Protein AF-A0A7U9SLA8-F1 (afdb_monomer)

Structure (mmCIF, N/CA/C/O backbone):
data_AF-A0A7U9SLA8-F1
#
_entry.id   AF-A0A7U9SLA8-F1
#
loop_
_atom_site.group_PDB
_atom_site.id
_atom_site.type_symbol
_atom_site.label_atom_id
_atom_site.label_alt_id
_atom_site.label_comp_id
_atom_site.label_asym_id
_atom_site.label_entity_id
_atom_site.label_seq_id
_atom_site.pdbx_PDB_ins_code
_atom_site.Cartn_x
_atom_site.Cartn_y
_atom_site.Cartn_z
_atom_site.occupancy
_atom_site.B_iso_or_equiv
_atom_site.auth_seq_id
_atom_site.auth_comp_id
_atom_site.auth_asym_id
_atom_site.auth_atom_id
_atom_site.pdbx_PDB_model_num
ATOM 1 N N . MET A 1 1 ? -19.476 -6.613 13.391 1.00 66.06 1 MET A N 1
ATOM 2 C CA . MET A 1 1 ? -19.028 -5.576 12.430 1.00 66.06 1 MET A CA 1
ATOM 3 C C . MET A 1 1 ? -17.971 -4.632 13.006 1.00 66.06 1 MET A C 1
ATOM 5 O O . MET A 1 1 ? -16.907 -4.527 12.417 1.00 66.06 1 MET A O 1
ATOM 9 N N . LYS A 1 2 ? -18.181 -4.016 14.181 1.00 80.38 2 LYS A N 1
ATOM 10 C CA . LYS A 1 2 ? -17.198 -3.097 14.802 1.00 80.38 2 LYS A CA 1
ATOM 11 C C . LYS A 1 2 ? -15.864 -3.757 15.190 1.00 80.38 2 LYS A C 1
ATOM 13 O O . LYS A 1 2 ? -14.818 -3.150 15.017 1.00 80.38 2 LYS A O 1
ATOM 18 N N . LEU A 1 3 ? -15.893 -5.005 15.672 1.00 84.44 3 LEU A N 1
ATOM 19 C CA . LEU A 1 3 ? -14.684 -5.731 16.092 1.00 84.44 3 LEU A CA 1
ATOM 20 C C . LEU A 1 3 ? -13.707 -5.961 14.925 1.00 84.44 3 LEU A C 1
ATOM 22 O O . LEU A 1 3 ? -12.516 -5.722 15.062 1.00 84.44 3 LEU A O 1
ATOM 26 N N . PHE A 1 4 ? -14.223 -6.351 13.757 1.00 84.50 4 PHE A N 1
ATOM 27 C CA . PHE A 1 4 ? -13.425 -6.553 12.544 1.00 84.50 4 PHE A CA 1
ATOM 28 C C . PHE A 1 4 ? -12.767 -5.251 12.065 1.00 84.50 4 PHE A C 1
ATOM 30 O O . PHE A 1 4 ? -11.571 -5.229 11.797 1.00 84.50 4 PHE A O 1
ATOM 37 N N . GLN A 1 5 ? -13.521 -4.146 12.049 1.00 83.75 5 GLN A N 1
ATOM 38 C CA . GLN A 1 5 ? -12.986 -2.816 11.728 1.00 83.75 5 GLN A CA 1
ATOM 39 C C . GLN A 1 5 ? -11.887 -2.387 12.716 1.00 83.75 5 GLN A C 1
ATOM 41 O O . GLN A 1 5 ? -10.873 -1.828 12.309 1.00 83.75 5 GLN A O 1
ATOM 46 N N . MET A 1 6 ? -12.061 -2.684 14.008 1.00 86.12 6 MET A N 1
ATOM 47 C CA . MET A 1 6 ? -11.081 -2.364 15.050 1.00 86.12 6 MET A CA 1
ATOM 48 C C . MET A 1 6 ? -9.786 -3.177 14.886 1.00 86.12 6 MET A C 1
ATOM 50 O O . MET A 1 6 ? -8.699 -2.617 14.991 1.00 86.12 6 MET A O 1
ATOM 54 N N . ILE A 1 7 ? -9.891 -4.468 14.551 1.00 88.81 7 ILE A N 1
ATOM 55 C CA . ILE A 1 7 ? -8.738 -5.334 14.250 1.00 88.81 7 ILE A CA 1
ATOM 56 C C . ILE A 1 7 ? -7.984 -4.829 13.014 1.00 88.81 7 ILE A C 1
ATOM 58 O O . ILE A 1 7 ? -6.760 -4.733 13.052 1.00 88.81 7 ILE A O 1
ATOM 62 N N . LEU A 1 8 ? -8.699 -4.457 11.944 1.00 84.25 8 LEU A N 1
ATOM 63 C CA . LEU A 1 8 ? -8.088 -3.900 10.733 1.00 84.25 8 LEU A CA 1
ATOM 64 C C . LEU A 1 8 ? -7.351 -2.582 11.005 1.00 84.25 8 LEU A C 1
ATOM 66 O O . LEU A 1 8 ? -6.250 -2.391 10.501 1.00 84.25 8 LEU A O 1
ATOM 70 N N . MET A 1 9 ? -7.915 -1.704 11.838 1.00 84.19 9 MET A N 1
ATOM 71 C CA . MET A 1 9 ? -7.263 -0.455 12.252 1.00 84.19 9 MET A CA 1
ATOM 72 C C . MET A 1 9 ? -5.972 -0.705 13.037 1.00 84.19 9 MET A C 1
ATOM 74 O O . MET A 1 9 ? -4.950 -0.084 12.753 1.00 84.19 9 MET A O 1
ATOM 78 N N . VAL A 1 10 ? -5.984 -1.643 13.988 1.00 89.69 10 VAL A N 1
ATOM 79 C CA . VAL A 1 10 ? -4.774 -2.009 14.744 1.00 89.69 10 VAL A CA 1
ATOM 80 C C . VAL A 1 10 ? -3.723 -2.630 13.821 1.00 89.69 10 VAL A C 1
ATOM 82 O O . VAL A 1 10 ? -2.554 -2.253 13.882 1.00 89.69 10 VAL A O 1
ATOM 85 N N . PHE A 1 11 ? -4.131 -3.533 12.928 1.00 85.81 11 PHE A N 1
ATOM 86 C CA . PHE A 1 11 ? -3.241 -4.142 11.939 1.00 85.81 11 PHE A CA 1
ATOM 87 C C . PHE A 1 11 ? -2.589 -3.090 11.031 1.00 85.81 1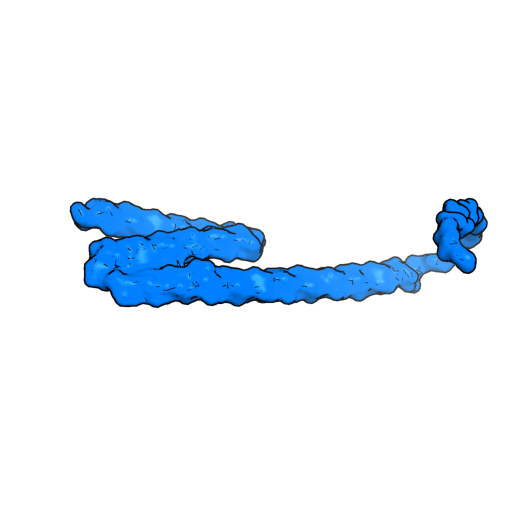1 PHE A C 1
ATOM 89 O O . PHE A 1 11 ? -1.388 -3.146 10.779 1.00 85.81 11 PHE A O 1
ATOM 96 N N . LEU A 1 12 ? -3.354 -2.083 10.606 1.00 86.00 12 LEU A N 1
ATOM 97 C CA . LEU A 1 12 ? -2.876 -0.987 9.768 1.00 86.00 12 LEU A CA 1
ATOM 98 C C . LEU A 1 12 ? -1.787 -0.157 10.467 1.00 86.00 12 LEU A C 1
ATOM 100 O O . LEU A 1 12 ? -0.765 0.156 9.853 1.00 86.00 12 LEU A O 1
ATOM 104 N N . VAL A 1 13 ? -1.953 0.130 11.762 1.00 89.25 13 VAL A N 1
ATOM 105 C CA . VAL A 1 13 ? -0.928 0.812 12.574 1.00 89.25 13 VAL A CA 1
ATOM 106 C C . VAL A 1 13 ? 0.344 -0.033 12.680 1.00 89.25 13 VAL A C 1
ATOM 108 O O . VAL A 1 13 ? 1.446 0.489 12.513 1.00 89.25 13 VAL A O 1
ATOM 111 N N . VAL A 1 14 ? 0.213 -1.344 12.899 1.00 88.62 14 VAL A N 1
ATOM 112 C CA . VAL A 1 14 ? 1.363 -2.262 12.953 1.00 88.62 14 VAL A CA 1
ATOM 113 C C . VAL A 1 14 ? 2.099 -2.303 11.610 1.00 88.62 14 VAL A C 1
ATOM 115 O O . VAL A 1 14 ? 3.325 -2.189 11.580 1.00 88.62 14 VAL A O 1
ATOM 118 N N . CYS A 1 15 ? 1.372 -2.392 10.492 1.00 82.38 15 CYS A N 1
ATOM 119 C CA . CYS A 1 15 ? 1.952 -2.331 9.151 1.00 82.38 15 CYS A CA 1
ATOM 120 C C . CYS A 1 15 ? 2.686 -1.011 8.893 1.00 82.38 15 CYS A C 1
ATOM 122 O O . CYS A 1 15 ? 3.783 -1.034 8.338 1.00 82.38 15 CYS A O 1
ATOM 124 N N . ALA A 1 16 ? 2.125 0.122 9.324 1.00 85.38 16 ALA A N 1
ATOM 125 C CA . ALA A 1 16 ? 2.762 1.428 9.176 1.00 85.38 16 ALA A CA 1
ATOM 126 C C . ALA A 1 16 ? 4.091 1.505 9.946 1.00 85.38 16 ALA A C 1
ATOM 128 O O . ALA A 1 16 ? 5.111 1.900 9.385 1.00 85.38 16 ALA A O 1
ATOM 129 N N . ILE A 1 17 ? 4.119 1.041 11.199 1.00 88.62 17 ILE A N 1
ATOM 130 C CA . ILE A 1 17 ? 5.358 0.978 11.991 1.00 88.62 17 ILE A CA 1
ATOM 131 C C . ILE A 1 17 ? 6.380 0.051 11.315 1.00 88.62 17 ILE A C 1
ATOM 133 O O . ILE A 1 17 ? 7.563 0.385 11.216 1.00 88.62 17 ILE A O 1
ATOM 137 N N . SER A 1 18 ? 5.921 -1.090 10.795 1.00 83.69 18 SER A N 1
ATOM 138 C CA . SER A 1 18 ? 6.778 -2.045 10.091 1.00 83.69 18 SER A CA 1
ATOM 139 C C . SER A 1 18 ? 7.360 -1.472 8.794 1.00 83.69 18 SER A C 1
ATOM 141 O O . SER A 1 18 ? 8.500 -1.790 8.451 1.00 83.69 18 SER A O 1
ATOM 143 N N . VAL A 1 19 ? 6.618 -0.610 8.088 1.00 82.75 19 VAL A N 1
ATOM 144 C CA . VAL A 1 19 ? 7.112 0.104 6.899 1.00 82.75 19 VAL A CA 1
ATOM 145 C C . VAL A 1 19 ? 8.227 1.077 7.279 1.00 82.75 19 VAL A C 1
ATOM 147 O O . VAL A 1 19 ? 9.253 1.123 6.600 1.00 82.75 19 VAL A O 1
A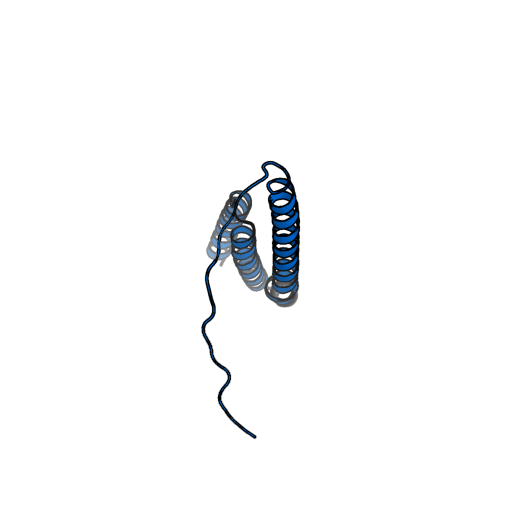TOM 150 N N . SER A 1 20 ? 8.065 1.808 8.388 1.00 82.50 20 SER A N 1
ATOM 151 C CA . SER A 1 20 ? 9.043 2.796 8.858 1.00 82.50 20 SER A CA 1
ATOM 152 C C . SER A 1 20 ? 10.355 2.167 9.327 1.00 82.50 20 SER A C 1
ATOM 154 O O . SER A 1 20 ? 11.400 2.801 9.223 1.00 82.50 20 SER A O 1
ATOM 156 N N . PHE A 1 21 ? 10.326 0.922 9.807 1.00 82.44 21 PHE A N 1
ATOM 157 C CA . PHE A 1 21 ? 11.525 0.204 10.254 1.00 82.44 21 PHE A CA 1
ATOM 158 C C . PHE A 1 21 ? 12.274 -0.541 9.140 1.00 82.44 21 PHE A C 1
ATOM 160 O O . PHE A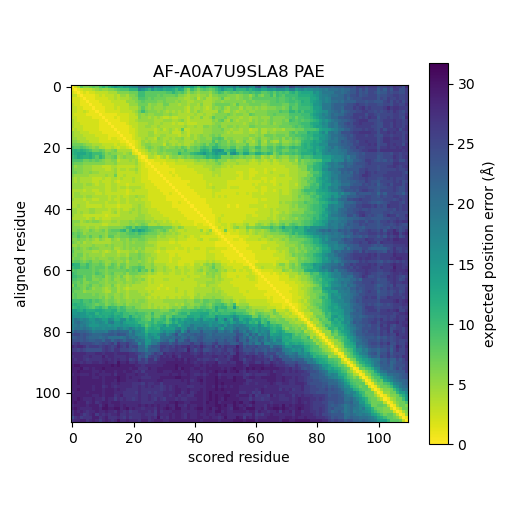 1 21 ? 13.351 -1.097 9.379 1.00 82.44 21 PHE A O 1
ATOM 167 N N . SER A 1 22 ? 11.739 -0.577 7.918 1.00 78.75 22 SER A N 1
ATOM 168 C CA . SER A 1 22 ? 12.361 -1.331 6.833 1.00 78.75 22 SER A CA 1
ATOM 169 C C . SER A 1 22 ? 13.568 -0.587 6.238 1.00 78.75 22 SER A C 1
ATOM 171 O O . SER A 1 22 ? 13.448 0.496 5.668 1.00 78.75 22 SER A O 1
ATOM 173 N N . LYS A 1 23 ? 14.752 -1.209 6.346 1.00 73.81 23 LYS A N 1
ATOM 174 C CA . LYS A 1 23 ? 16.048 -0.685 5.858 1.00 73.81 23 LYS A CA 1
ATOM 175 C C . LYS A 1 23 ? 16.252 -0.849 4.345 1.00 73.81 23 LYS A C 1
ATOM 177 O O . LYS A 1 23 ? 17.121 -0.199 3.774 1.00 73.81 23 LYS A O 1
ATOM 182 N N . ASN A 1 24 ? 15.474 -1.721 3.701 1.00 81.12 24 ASN A N 1
ATOM 183 C CA . ASN A 1 24 ? 15.567 -2.006 2.269 1.00 81.12 24 ASN A CA 1
ATOM 184 C C . ASN A 1 24 ? 14.417 -1.322 1.528 1.00 81.12 24 ASN A C 1
ATOM 186 O O . ASN A 1 24 ? 13.256 -1.624 1.803 1.00 81.12 24 ASN A O 1
ATOM 190 N N . LEU A 1 25 ? 14.734 -0.473 0.543 1.00 83.12 25 LEU A N 1
ATOM 191 C CA . LEU A 1 25 ? 13.739 0.285 -0.232 1.00 83.12 25 LEU A CA 1
ATOM 192 C C . LEU A 1 25 ? 12.675 -0.629 -0.864 1.00 83.12 25 LEU A C 1
ATOM 194 O O . LEU A 1 25 ? 11.484 -0.355 -0.755 1.00 83.12 25 LEU A O 1
ATOM 198 N N . LEU A 1 26 ? 13.098 -1.754 -1.453 1.00 84.31 26 LEU A N 1
ATOM 199 C CA . LEU A 1 26 ? 12.204 -2.765 -2.033 1.00 84.31 26 LEU A CA 1
ATOM 200 C C . LEU A 1 26 ? 11.219 -3.342 -1.008 1.00 84.31 26 LEU A C 1
ATOM 202 O O . LEU A 1 26 ? 10.034 -3.484 -1.298 1.00 84.31 26 LEU A O 1
ATOM 206 N N . ASN A 1 27 ? 11.700 -3.653 0.196 1.00 84.62 27 ASN A N 1
ATOM 207 C CA . ASN A 1 27 ? 10.880 -4.243 1.249 1.00 84.62 27 ASN A CA 1
ATOM 208 C C . ASN A 1 27 ? 9.881 -3.225 1.821 1.00 84.62 27 ASN A C 1
ATOM 210 O O . ASN A 1 27 ? 8.720 -3.560 2.035 1.00 84.62 27 ASN A O 1
ATOM 214 N N . SER A 1 28 ? 10.295 -1.964 1.990 1.00 84.94 28 SER A N 1
ATOM 215 C CA . SER A 1 28 ? 9.400 -0.885 2.433 1.00 84.94 28 SER A CA 1
ATOM 216 C C . SER A 1 28 ? 8.272 -0.651 1.425 1.00 84.94 28 SER A C 1
ATOM 218 O O . SER A 1 28 ? 7.121 -0.484 1.815 1.00 84.94 28 SER A O 1
ATOM 220 N N . ILE A 1 29 ? 8.583 -0.708 0.127 1.00 87.56 29 ILE A N 1
ATOM 221 C CA . ILE A 1 29 ? 7.595 -0.575 -0.952 1.00 87.56 29 ILE A CA 1
ATOM 222 C C . ILE A 1 29 ? 6.609 -1.747 -0.944 1.00 87.56 29 ILE A C 1
ATOM 224 O O . ILE A 1 29 ? 5.406 -1.525 -1.044 1.00 87.56 29 ILE A O 1
ATOM 228 N N . LEU A 1 30 ? 7.085 -2.982 -0.776 1.00 86.88 30 LEU A N 1
ATOM 229 C CA . LEU A 1 30 ? 6.221 -4.165 -0.735 1.00 86.88 30 LEU A CA 1
ATOM 230 C C . LEU A 1 30 ? 5.255 -4.121 0.459 1.00 86.88 30 LEU A C 1
ATOM 232 O O . LEU A 1 30 ? 4.054 -4.347 0.301 1.00 86.88 30 LEU A O 1
ATOM 236 N N . ILE A 1 31 ? 5.755 -3.753 1.642 1.00 87.50 31 ILE A N 1
ATOM 237 C CA . ILE A 1 31 ? 4.924 -3.576 2.839 1.00 87.50 31 ILE A CA 1
ATOM 238 C C . ILE A 1 31 ? 3.910 -2.440 2.615 1.00 87.50 31 ILE A C 1
ATOM 240 O O . ILE A 1 31 ? 2.731 -2.606 2.933 1.00 87.50 31 ILE A O 1
ATOM 244 N N . TYR A 1 32 ? 4.316 -1.330 1.991 1.00 87.62 32 TYR A N 1
ATOM 245 C CA . TYR A 1 32 ? 3.409 -0.234 1.641 1.00 87.62 32 TYR A CA 1
ATOM 246 C C . TYR A 1 32 ? 2.287 -0.668 0.677 1.00 87.62 32 TYR A C 1
ATOM 248 O O . TYR A 1 32 ? 1.133 -0.281 0.868 1.00 87.62 32 TYR A O 1
ATOM 256 N N . MET A 1 33 ? 2.574 -1.524 -0.310 1.00 88.50 33 MET A N 1
ATOM 257 C CA . MET A 1 33 ? 1.533 -2.055 -1.204 1.00 88.50 33 MET A CA 1
ATOM 258 C C . MET A 1 33 ? 0.489 -2.877 -0.448 1.00 88.50 33 MET A C 1
ATOM 260 O O . MET A 1 33 ? -0.712 -2.707 -0.658 1.00 88.50 33 MET A O 1
ATOM 264 N N . SER A 1 34 ? 0.939 -3.742 0.466 1.00 88.69 34 SER A N 1
ATOM 265 C CA . SER A 1 34 ? 0.027 -4.531 1.301 1.00 88.69 34 SER A CA 1
ATOM 266 C C . SER A 1 34 ? -0.817 -3.648 2.230 1.00 88.69 34 SER A C 1
ATOM 268 O O . SER A 1 34 ? -2.017 -3.875 2.372 1.00 88.69 34 SER A O 1
ATOM 270 N N . TYR A 1 35 ? -0.228 -2.583 2.784 1.00 90.50 35 TYR A N 1
ATOM 271 C CA . TYR A 1 35 ? -0.924 -1.584 3.595 1.00 90.50 35 TYR A CA 1
ATOM 272 C C . TYR A 1 35 ? -2.040 -0.875 2.809 1.00 90.50 35 TYR A C 1
ATOM 274 O O . TYR A 1 35 ? -3.163 -0.758 3.300 1.00 90.50 35 TYR A O 1
ATOM 282 N N . SER A 1 36 ? -1.765 -0.450 1.573 1.00 88.81 36 SER A N 1
ATOM 283 C CA . SER A 1 36 ? -2.746 0.252 0.735 1.00 88.81 36 SER A CA 1
ATOM 284 C C . SER A 1 36 ? -3.921 -0.651 0.315 1.00 88.81 36 SER A C 1
ATOM 286 O O . SER A 1 36 ? -5.079 -0.224 0.321 1.00 88.81 36 SER A O 1
ATOM 288 N N . LEU A 1 37 ? -3.661 -1.941 0.068 1.00 88.50 37 LEU A N 1
ATOM 289 C CA . LEU A 1 37 ? -4.709 -2.949 -0.146 1.00 88.50 37 LEU A CA 1
ATOM 290 C C . LEU A 1 37 ? -5.616 -3.105 1.077 1.00 88.50 37 LEU A C 1
ATOM 292 O O . LEU A 1 37 ? -6.840 -3.113 0.949 1.00 88.50 37 LEU A O 1
ATOM 296 N N . VAL A 1 38 ? -5.034 -3.188 2.273 1.00 89.69 38 VAL A N 1
ATOM 297 C CA . VAL A 1 38 ? -5.806 -3.287 3.519 1.00 89.69 38 VAL A CA 1
ATOM 298 C C . VAL A 1 38 ? -6.642 -2.031 3.750 1.00 89.69 38 VAL A C 1
ATOM 300 O O . VAL A 1 38 ? -7.802 -2.139 4.153 1.00 89.69 38 VAL A O 1
ATOM 303 N N . MET A 1 39 ? -6.107 -0.854 3.418 1.00 87.62 39 MET A N 1
ATOM 304 C CA . MET A 1 39 ? -6.872 0.389 3.455 1.00 87.62 39 MET A CA 1
ATOM 305 C C . MET A 1 39 ? -8.073 0.357 2.495 1.00 87.62 39 MET A C 1
ATOM 307 O O . MET A 1 39 ? -9.176 0.730 2.891 1.00 87.62 39 MET A O 1
ATOM 311 N N . SER A 1 40 ? -7.919 -0.175 1.276 1.00 90.94 40 SER A N 1
ATOM 312 C CA . SER A 1 40 ? -9.053 -0.374 0.353 1.00 90.94 40 SER A CA 1
ATOM 313 C C . SER A 1 40 ? -10.138 -1.282 0.940 1.00 90.94 40 SER A C 1
ATOM 315 O O . SER A 1 40 ? -11.325 -0.975 0.840 1.00 90.94 40 SER A O 1
ATOM 317 N N . VAL A 1 41 ? -9.757 -2.369 1.620 1.00 88.88 41 VAL A N 1
ATOM 318 C CA . VAL A 1 41 ? -10.720 -3.258 2.299 1.00 88.88 41 VAL A CA 1
ATOM 319 C C . VAL A 1 41 ? -11.451 -2.530 3.434 1.00 88.88 41 VAL A C 1
ATOM 321 O O . VAL A 1 41 ? -12.652 -2.734 3.633 1.00 88.88 41 VAL A O 1
ATOM 324 N N . ILE A 1 42 ? -10.762 -1.643 4.156 1.00 89.75 42 ILE A N 1
ATOM 325 C CA . ILE A 1 42 ? -11.363 -0.809 5.204 1.00 89.75 42 ILE A CA 1
ATOM 326 C C . ILE A 1 42 ? -12.438 0.120 4.621 1.00 89.75 42 ILE A C 1
ATOM 328 O O . ILE A 1 42 ? -13.524 0.204 5.196 1.00 89.75 42 ILE A O 1
ATOM 332 N N . TRP A 1 43 ? -12.196 0.749 3.466 1.00 89.56 43 TRP A N 1
ATOM 333 C CA . TRP A 1 43 ? -13.187 1.597 2.785 1.00 89.56 43 TRP A CA 1
ATOM 334 C C . TRP A 1 43 ? -14.463 0.835 2.399 1.00 89.56 43 TRP A C 1
ATOM 336 O O . TRP A 1 43 ? -15.571 1.332 2.623 1.00 89.56 43 TRP A O 1
ATOM 346 N N . VAL A 1 44 ? -14.329 -0.410 1.927 1.00 89.19 44 VAL A N 1
ATOM 347 C CA . VAL A 1 44 ? -15.486 -1.293 1.677 1.00 89.19 44 VAL A CA 1
ATOM 348 C C . VAL A 1 44 ? -16.253 -1.560 2.977 1.00 89.19 44 VAL A C 1
ATOM 350 O O . VAL A 1 44 ? -17.481 -1.482 3.008 1.00 89.19 44 VAL A O 1
ATOM 353 N N . CYS A 1 45 ? -15.541 -1.810 4.079 1.00 87.31 45 CYS A N 1
ATOM 354 C CA . CYS A 1 45 ? -16.148 -2.047 5.392 1.00 87.31 45 CYS A CA 1
ATOM 355 C C . CYS A 1 45 ? -16.823 -0.806 5.995 1.00 87.31 45 CYS A C 1
ATOM 357 O O . CYS A 1 45 ? -17.695 -0.950 6.853 1.00 87.31 45 CYS A O 1
ATOM 359 N N . LEU A 1 46 ? -16.407 0.394 5.584 1.00 87.56 46 LEU A N 1
ATOM 360 C CA . LEU A 1 46 ? -17.005 1.685 5.940 1.00 87.56 46 LEU A CA 1
ATOM 361 C C . LEU A 1 46 ? -18.199 2.053 5.048 1.00 87.56 46 LEU A C 1
ATOM 363 O O . LEU A 1 46 ? -18.723 3.157 5.171 1.00 87.56 46 LEU A O 1
ATOM 367 N N . GLN A 1 47 ? -18.652 1.131 4.190 1.00 89.25 47 GLN A N 1
ATOM 368 C CA . GLN A 1 47 ? -19.784 1.333 3.285 1.00 89.25 47 GLN A CA 1
ATOM 369 C C . GLN A 1 47 ? -19.522 2.444 2.250 1.00 89.25 47 GLN A C 1
ATOM 371 O O . GLN A 1 47 ? -20.446 3.120 1.804 1.00 89.25 47 GLN A O 1
ATOM 376 N N . SER A 1 48 ? -18.255 2.619 1.853 1.00 91.81 48 SER A N 1
ATOM 377 C CA . SER A 1 48 ? -17.826 3.610 0.863 1.00 91.81 48 SER A CA 1
ATOM 378 C C . SER A 1 48 ? -17.087 2.933 -0.305 1.00 91.81 48 SER A C 1
ATOM 380 O O . SER A 1 48 ? -15.854 2.905 -0.344 1.00 91.81 48 SER A O 1
ATOM 382 N N . PRO A 1 49 ? -17.832 2.307 -1.238 1.00 88.94 49 PRO A N 1
ATOM 383 C CA . PRO A 1 49 ? -17.251 1.505 -2.314 1.00 88.94 49 PRO A CA 1
ATOM 384 C C . PRO A 1 49 ? -16.529 2.351 -3.371 1.00 88.94 49 PRO A C 1
ATOM 386 O O . PRO A 1 49 ? -15.537 1.893 -3.930 1.00 88.94 49 PRO A O 1
ATOM 389 N N . ASP A 1 50 ? -16.973 3.584 -3.615 1.00 91.75 50 ASP A N 1
ATOM 390 C CA . ASP A 1 50 ? -16.358 4.484 -4.598 1.00 91.75 50 ASP A CA 1
ATOM 391 C C . ASP A 1 50 ? -14.910 4.819 -4.216 1.00 91.75 50 ASP A C 1
ATOM 393 O O . ASP A 1 50 ? -13.988 4.653 -5.015 1.00 91.75 50 ASP A O 1
ATOM 397 N N . LEU A 1 51 ? -14.704 5.187 -2.947 1.00 90.75 51 LEU A N 1
ATOM 398 C CA . LEU A 1 51 ? -13.387 5.454 -2.367 1.00 90.75 51 LEU A CA 1
ATOM 399 C C . LEU A 1 51 ? -12.504 4.201 -2.353 1.00 90.75 51 LEU A C 1
ATOM 401 O O . LEU A 1 51 ? -11.312 4.286 -2.644 1.00 90.75 51 LEU A O 1
ATOM 405 N N . ALA A 1 52 ? -13.086 3.028 -2.082 1.00 93.31 52 ALA A N 1
ATOM 406 C CA . ALA A 1 52 ? -12.354 1.764 -2.099 1.00 93.31 52 ALA A CA 1
ATOM 407 C C . ALA A 1 52 ? -11.795 1.423 -3.489 1.00 93.31 52 ALA A C 1
ATOM 409 O O . ALA A 1 52 ? -10.656 0.976 -3.603 1.00 93.31 52 ALA A O 1
ATOM 410 N N . ILE A 1 53 ? -12.577 1.646 -4.551 1.00 91.88 53 ILE A N 1
ATOM 411 C CA . ILE A 1 53 ? -12.146 1.376 -5.930 1.00 91.88 53 ILE A CA 1
ATOM 412 C C . ILE A 1 53 ? -11.022 2.333 -6.332 1.00 91.88 53 ILE A C 1
ATOM 414 O O . ILE A 1 53 ? -10.019 1.898 -6.905 1.00 91.88 53 ILE A O 1
ATOM 418 N N . THR A 1 54 ? -11.157 3.623 -6.012 1.00 93.88 54 THR A N 1
ATOM 419 C CA . THR A 1 54 ? -10.114 4.608 -6.325 1.00 93.88 54 THR A CA 1
ATOM 420 C C . THR A 1 54 ? -8.826 4.339 -5.556 1.00 93.88 54 THR A C 1
ATOM 422 O O . THR A 1 54 ? -7.743 4.421 -6.134 1.00 93.88 54 THR A O 1
ATOM 425 N N . GLU A 1 55 ? -8.932 3.947 -4.286 1.00 91.88 55 GLU A N 1
ATOM 426 C CA . GLU A 1 55 ? -7.775 3.617 -3.456 1.00 91.88 55 GLU A CA 1
ATOM 427 C C . GLU A 1 55 ? -7.078 2.346 -3.954 1.00 91.88 55 GLU A C 1
ATOM 429 O O . GLU A 1 55 ? -5.854 2.305 -4.025 1.00 91.88 55 GLU A O 1
ATOM 434 N N . ALA A 1 56 ? -7.826 1.334 -4.402 1.00 92.25 56 ALA A N 1
ATOM 435 C CA . ALA A 1 56 ? -7.236 0.121 -4.963 1.00 92.25 56 ALA A CA 1
ATOM 436 C C . ALA A 1 56 ? -6.501 0.406 -6.285 1.00 92.25 56 ALA A C 1
ATOM 438 O O . ALA A 1 56 ? -5.394 -0.095 -6.506 1.00 92.25 56 ALA A O 1
ATOM 439 N N . ALA A 1 57 ? -7.086 1.242 -7.150 1.00 93.31 57 ALA A N 1
ATOM 440 C CA . ALA A 1 57 ? -6.493 1.618 -8.431 1.00 93.31 57 ALA A CA 1
ATOM 441 C C . ALA A 1 57 ? -5.218 2.463 -8.263 1.00 93.31 57 ALA A C 1
ATOM 443 O O . ALA A 1 57 ? -4.203 2.205 -8.918 1.00 93.31 57 ALA A O 1
ATOM 444 N N . VAL A 1 58 ? -5.239 3.460 -7.374 1.00 91.75 58 VAL A N 1
ATOM 445 C CA . VAL A 1 58 ? -4.077 4.328 -7.125 1.00 91.75 58 VAL A CA 1
ATOM 446 C C . VAL A 1 58 ? -3.025 3.605 -6.284 1.00 91.75 58 VAL A C 1
ATOM 448 O O . VAL A 1 58 ? -1.835 3.658 -6.603 1.00 91.75 58 VAL A O 1
ATOM 451 N N . GLY A 1 59 ? -3.456 2.893 -5.248 1.00 87.50 59 GLY A N 1
ATOM 452 C CA . GLY A 1 59 ? -2.616 2.198 -4.284 1.00 87.50 59 GLY A CA 1
ATOM 453 C C . GLY A 1 59 ? -1.847 1.019 -4.864 1.00 87.50 59 GLY A C 1
ATOM 454 O O . GLY A 1 59 ? -0.617 1.010 -4.845 1.00 87.50 59 GLY A O 1
ATOM 455 N N . ALA A 1 60 ? -2.556 0.036 -5.425 1.00 84.69 60 ALA A N 1
ATOM 456 C CA . ALA A 1 60 ? -1.933 -1.161 -5.992 1.00 84.69 60 ALA A CA 1
ATOM 457 C C . ALA A 1 60 ? -1.565 -1.009 -7.478 1.00 84.69 60 ALA A C 1
ATOM 459 O O . ALA A 1 60 ? -0.671 -1.708 -7.955 1.00 84.69 60 ALA A O 1
ATOM 460 N N . GLY A 1 61 ? -2.220 -0.107 -8.214 1.00 86.88 61 GLY A N 1
ATOM 461 C CA . GLY A 1 61 ? -1.940 0.125 -9.631 1.00 86.88 61 GLY A CA 1
ATOM 462 C C . GLY A 1 61 ? -0.833 1.155 -9.847 1.00 86.88 61 GLY A C 1
ATOM 463 O O . GLY A 1 61 ? 0.319 0.811 -10.119 1.00 86.88 61 GLY A O 1
ATOM 464 N N . VAL A 1 62 ? -1.187 2.436 -9.737 1.00 92.44 62 VAL A N 1
ATOM 465 C CA . VAL A 1 62 ? -0.310 3.554 -10.136 1.00 92.44 62 VAL A CA 1
ATOM 466 C C . VAL A 1 62 ? 0.936 3.646 -9.256 1.00 92.44 62 VAL A C 1
ATOM 468 O O . VAL A 1 62 ? 2.056 3.755 -9.765 1.00 92.44 62 VAL A O 1
ATOM 471 N N . THR A 1 63 ? 0.759 3.566 -7.938 1.00 89.56 63 THR A N 1
ATOM 472 C CA . THR A 1 63 ? 1.855 3.745 -6.976 1.00 89.56 63 THR A CA 1
ATOM 473 C C . THR A 1 63 ? 2.907 2.645 -7.108 1.00 89.56 63 THR A C 1
ATOM 475 O O . THR A 1 63 ? 4.105 2.916 -7.026 1.00 89.56 63 THR A O 1
ATOM 478 N N . SER A 1 64 ? 2.488 1.420 -7.425 1.00 87.38 64 SER A N 1
ATOM 479 C CA . SER A 1 64 ? 3.379 0.286 -7.676 1.00 87.38 64 SER A CA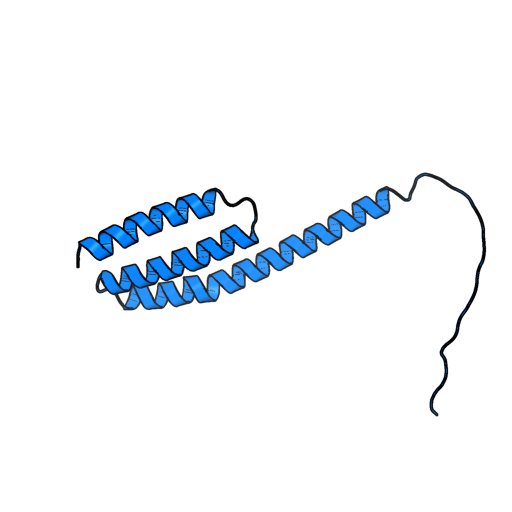 1
ATOM 480 C C . SER A 1 64 ? 4.300 0.504 -8.868 1.00 87.38 64 SER A C 1
ATOM 482 O O . SER A 1 64 ? 5.512 0.299 -8.775 1.00 87.38 64 SER A O 1
ATOM 484 N N . ILE A 1 65 ? 3.730 0.969 -9.982 1.00 91.06 65 ILE A N 1
ATOM 485 C CA . ILE A 1 65 ? 4.475 1.259 -11.210 1.00 91.06 65 ILE A CA 1
ATOM 486 C C . ILE A 1 65 ? 5.467 2.397 -10.955 1.00 91.06 65 ILE A C 1
ATOM 488 O O . ILE A 1 65 ? 6.636 2.301 -11.335 1.00 91.06 65 ILE A O 1
ATOM 492 N N . LEU A 1 66 ? 5.024 3.449 -10.262 1.00 89.88 66 LEU A N 1
ATOM 493 C CA . LEU A 1 66 ? 5.857 4.600 -9.928 1.00 89.88 66 LEU A CA 1
ATOM 494 C C . LEU A 1 66 ? 7.033 4.216 -9.019 1.00 89.88 66 LEU A C 1
ATOM 496 O O . LEU A 1 66 ? 8.174 4.618 -9.273 1.00 89.88 66 LEU A O 1
ATOM 500 N N . PHE A 1 67 ? 6.785 3.408 -7.987 1.00 87.19 67 PHE A N 1
ATOM 501 C CA . PHE A 1 67 ? 7.842 2.925 -7.104 1.00 87.19 67 PHE A CA 1
ATOM 502 C C . PHE A 1 67 ? 8.836 2.031 -7.834 1.00 87.19 67 PHE A C 1
ATOM 504 O O . PHE A 1 67 ? 10.042 2.190 -7.646 1.00 87.19 67 PHE A O 1
ATOM 511 N N . PHE A 1 68 ? 8.368 1.147 -8.713 1.00 86.31 68 PHE A N 1
ATOM 512 C CA . PHE A 1 68 ? 9.255 0.295 -9.496 1.00 86.31 68 PHE A CA 1
ATOM 513 C C . PHE A 1 68 ? 10.113 1.102 -10.481 1.00 86.31 68 PHE A C 1
ATOM 515 O O . PHE A 1 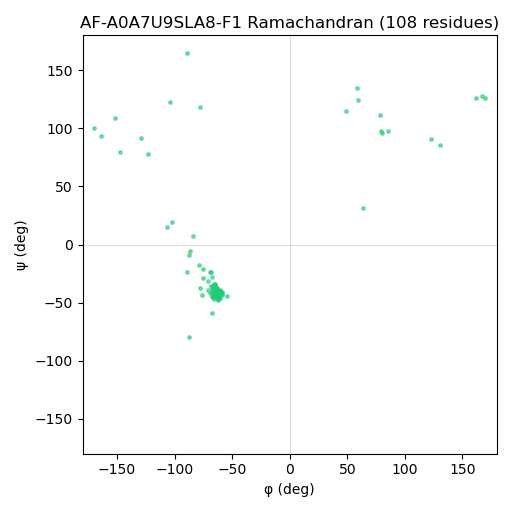68 ? 11.319 0.873 -10.588 1.00 86.31 68 PHE A O 1
ATOM 522 N N . ALA A 1 69 ? 9.532 2.104 -11.148 1.00 89.19 69 ALA A N 1
ATOM 523 C CA . ALA A 1 69 ? 10.269 3.022 -12.016 1.00 89.19 69 ALA A CA 1
ATOM 524 C C . ALA A 1 69 ? 11.338 3.811 -11.237 1.00 89.19 69 ALA A C 1
ATOM 526 O O . ALA A 1 69 ? 12.483 3.933 -11.684 1.00 89.19 69 ALA A O 1
ATOM 527 N N . THR A 1 70 ? 10.990 4.287 -10.040 1.00 88.94 70 THR A N 1
ATOM 528 C CA . THR A 1 70 ? 11.906 5.013 -9.149 1.00 88.94 70 THR A CA 1
ATOM 529 C C . THR A 1 70 ? 13.040 4.115 -8.658 1.00 88.94 70 THR A C 1
ATOM 531 O O . THR A 1 70 ? 14.204 4.512 -8.705 1.00 88.94 70 THR A O 1
ATOM 534 N N . LEU A 1 71 ? 12.729 2.880 -8.256 1.00 86.12 71 LEU A N 1
ATOM 535 C CA . LEU A 1 71 ? 13.718 1.879 -7.855 1.00 86.12 71 LEU A CA 1
ATOM 536 C C . LEU A 1 71 ? 14.661 1.498 -9.000 1.00 86.12 71 LEU A C 1
ATOM 538 O O . LEU A 1 71 ? 15.870 1.387 -8.812 1.00 86.12 71 LEU A O 1
ATOM 542 N N . LYS A 1 72 ? 14.136 1.336 -10.215 1.00 84.19 72 LYS A N 1
ATOM 543 C CA . LYS A 1 72 ? 14.968 1.065 -11.389 1.00 84.19 72 LYS A CA 1
ATOM 544 C C . LYS A 1 72 ? 15.935 2.223 -11.656 1.00 84.19 72 LYS A C 1
ATOM 546 O O . LYS A 1 72 ? 17.104 1.988 -11.952 1.00 84.19 72 LYS A O 1
ATOM 551 N N . LYS A 1 73 ? 15.475 3.468 -11.487 1.00 82.75 73 LYS A N 1
ATOM 552 C CA . LYS A 1 73 ? 16.310 4.668 -11.629 1.00 82.75 73 LYS A CA 1
ATOM 553 C C . LYS A 1 73 ? 17.350 4.799 -10.513 1.00 82.75 73 LYS A C 1
ATOM 555 O O . LYS A 1 73 ? 18.492 5.127 -10.816 1.00 82.75 73 LYS A O 1
ATOM 5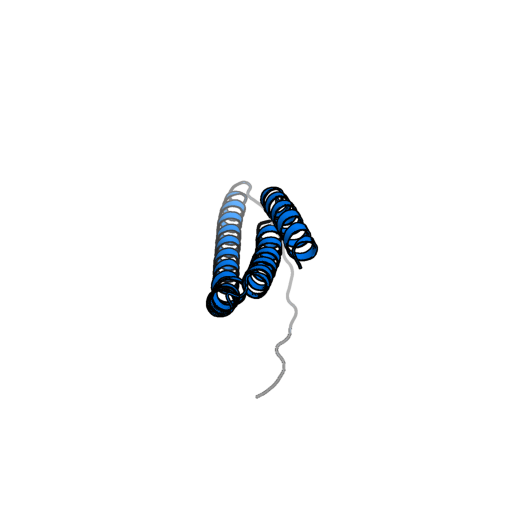60 N N . ILE A 1 74 ? 17.005 4.516 -9.251 1.00 84.44 74 ILE A N 1
ATOM 561 C CA . ILE A 1 74 ? 17.980 4.587 -8.148 1.00 84.44 74 ILE A CA 1
ATOM 562 C C . ILE A 1 74 ? 19.072 3.521 -8.299 1.00 84.44 74 ILE A C 1
ATOM 564 O O . ILE A 1 74 ? 20.243 3.833 -8.110 1.00 84.44 74 ILE A O 1
ATOM 568 N N . HIS A 1 75 ? 18.722 2.301 -8.724 1.00 76.50 75 HIS A N 1
ATOM 569 C CA . HIS A 1 75 ? 19.712 1.269 -9.040 1.00 76.50 75 HIS A CA 1
ATOM 570 C C . HIS A 1 75 ? 20.601 1.658 -10.225 1.00 76.50 75 HIS A C 1
ATOM 572 O O . HIS A 1 75 ? 21.811 1.472 -10.143 1.00 76.50 75 HIS A O 1
ATOM 578 N N . ALA A 1 76 ? 20.042 2.242 -11.290 1.00 73.50 76 ALA A N 1
ATOM 579 C CA . ALA A 1 76 ? 20.842 2.721 -12.419 1.00 73.50 76 ALA A CA 1
ATOM 580 C C . ALA A 1 76 ? 21.874 3.783 -11.987 1.00 73.50 76 ALA A C 1
ATOM 582 O O . ALA A 1 76 ? 23.034 3.705 -12.377 1.00 73.50 76 ALA A O 1
ATOM 583 N N . ILE A 1 77 ? 21.482 4.720 -11.114 1.00 71.81 77 ILE A N 1
ATOM 584 C CA . ILE A 1 77 ? 22.386 5.756 -10.582 1.00 71.81 77 ILE A CA 1
ATOM 585 C C . ILE A 1 77 ? 23.492 5.152 -9.698 1.00 71.81 77 ILE A C 1
ATOM 587 O O . ILE A 1 77 ? 24.630 5.617 -9.734 1.00 71.81 77 ILE A O 1
ATOM 591 N N . GLN A 1 78 ? 23.187 4.121 -8.903 1.00 71.06 78 GLN A N 1
ATOM 592 C CA . GLN A 1 78 ? 24.198 3.435 -8.086 1.00 71.06 78 GLN A CA 1
ATOM 593 C C . GLN A 1 78 ? 25.253 2.718 -8.945 1.00 71.06 78 GLN A C 1
ATOM 595 O O . GLN A 1 78 ? 26.431 2.727 -8.592 1.00 71.06 78 GLN A O 1
ATOM 600 N N . ILE A 1 79 ? 24.855 2.140 -10.084 1.00 64.31 79 ILE A N 1
ATOM 601 C CA . ILE A 1 79 ? 25.778 1.468 -11.014 1.00 64.31 79 ILE A CA 1
ATOM 602 C C . ILE A 1 79 ? 26.752 2.470 -11.651 1.00 64.31 79 ILE A C 1
ATOM 604 O O . ILE A 1 79 ? 27.940 2.173 -11.754 1.00 64.31 79 ILE A O 1
ATOM 608 N N . GLU A 1 80 ? 26.277 3.658 -12.036 1.00 63.84 80 GLU A N 1
ATOM 609 C CA . GLU A 1 80 ? 27.128 4.699 -12.632 1.00 63.84 80 GLU A CA 1
ATOM 610 C C . GLU A 1 80 ? 28.170 5.223 -11.627 1.00 63.84 80 GLU A C 1
ATOM 612 O O . GLU A 1 80 ? 29.358 5.242 -11.943 1.00 63.84 80 GLU A O 1
ATOM 617 N N . ARG A 1 81 ? 27.777 5.514 -10.372 1.00 61.09 81 ARG A N 1
ATOM 618 C CA . ARG A 1 81 ? 28.736 5.931 -9.321 1.00 61.09 81 ARG A CA 1
ATOM 619 C C . ARG A 1 81 ? 29.793 4.866 -9.014 1.00 61.09 81 ARG A C 1
ATOM 621 O O . ARG A 1 81 ? 30.957 5.205 -8.838 1.00 61.09 81 ARG A O 1
ATOM 628 N N . GLY A 1 82 ? 29.416 3.585 -8.983 1.00 57.94 82 GLY A N 1
ATOM 629 C CA . GLY A 1 82 ? 30.371 2.495 -8.741 1.00 57.94 82 GLY A CA 1
ATOM 630 C C . GLY A 1 82 ? 31.363 2.279 -9.892 1.00 57.94 82 GLY A C 1
ATOM 631 O O . GLY A 1 82 ? 32.460 1.754 -9.678 1.00 57.94 82 GLY A O 1
ATOM 632 N N . LYS A 1 83 ? 30.999 2.689 -11.113 1.00 54.16 83 LYS A N 1
ATOM 633 C CA . LYS A 1 83 ? 31.877 2.644 -12.286 1.00 54.16 83 LYS A CA 1
ATOM 634 C C . LYS A 1 83 ? 32.893 3.791 -12.271 1.00 54.16 83 LYS A C 1
ATOM 636 O O . LYS A 1 83 ? 34.057 3.537 -12.576 1.00 54.16 83 LYS A O 1
ATOM 641 N N . ASP A 1 84 ? 32.493 4.982 -11.824 1.00 57.47 84 ASP A N 1
ATOM 642 C CA . ASP A 1 84 ? 33.403 6.119 -11.622 1.00 57.47 84 ASP A CA 1
ATOM 643 C C . ASP A 1 84 ? 34.416 5.859 -10.488 1.00 57.47 84 ASP A C 1
ATOM 645 O O . ASP A 1 84 ? 35.601 6.155 -10.635 1.00 57.47 84 ASP A O 1
ATOM 649 N N . GLU A 1 85 ? 34.005 5.211 -9.388 1.00 57.28 85 GLU A N 1
ATOM 650 C CA . GLU A 1 85 ? 34.925 4.844 -8.295 1.00 57.28 85 GLU A CA 1
ATOM 651 C C . GLU A 1 85 ? 35.943 3.757 -8.696 1.00 57.28 85 GLU A C 1
ATOM 653 O O . GLU A 1 85 ? 37.103 3.816 -8.284 1.00 57.28 85 GLU A O 1
ATOM 658 N N . ARG A 1 86 ? 35.563 2.779 -9.536 1.00 53.91 86 ARG A N 1
ATOM 659 C CA . ARG A 1 86 ? 36.517 1.780 -10.067 1.00 53.91 86 ARG A CA 1
ATOM 660 C C . ARG A 1 86 ? 37.428 2.335 -11.162 1.00 53.91 86 ARG A C 1
ATOM 662 O O . ARG A 1 86 ? 38.561 1.870 -11.285 1.00 53.91 86 ARG A O 1
ATOM 669 N N . ALA A 1 87 ? 36.968 3.327 -11.922 1.00 55.19 87 ALA A N 1
ATOM 670 C CA . ALA A 1 87 ? 37.828 4.064 -12.842 1.00 55.19 87 ALA A CA 1
ATOM 671 C C . ALA A 1 87 ? 38.899 4.872 -12.082 1.00 55.19 87 ALA A C 1
ATOM 673 O O . ALA A 1 87 ? 40.037 4.930 -12.533 1.00 55.19 87 ALA A O 1
ATOM 674 N N . GLY A 1 88 ? 38.582 5.392 -10.888 1.00 47.22 88 GLY A N 1
ATOM 675 C CA . GLY A 1 88 ? 39.535 6.125 -10.044 1.00 47.22 88 GLY A CA 1
ATOM 676 C C . GLY A 1 88 ? 40.580 5.271 -9.307 1.00 47.22 88 GLY A C 1
ATOM 677 O O . GLY A 1 88 ? 41.630 5.789 -8.938 1.00 47.22 88 GLY A O 1
ATOM 678 N N . LEU A 1 89 ? 40.345 3.967 -9.099 1.00 52.44 89 LEU A N 1
ATOM 679 C CA . LEU A 1 89 ? 41.316 3.081 -8.425 1.00 52.44 89 LEU A CA 1
ATOM 680 C C . LEU A 1 89 ? 42.351 2.461 -9.389 1.00 52.44 89 LEU A C 1
ATOM 682 O O . LEU A 1 89 ? 43.323 1.862 -8.938 1.00 52.44 89 LEU A O 1
ATOM 686 N N . THR A 1 90 ? 42.177 2.613 -10.708 1.00 52.22 90 THR A N 1
ATOM 687 C CA . THR A 1 90 ? 43.087 2.045 -11.729 1.00 52.22 90 THR A CA 1
ATOM 688 C C . THR A 1 90 ? 44.040 3.097 -12.321 1.00 52.22 90 THR A C 1
ATOM 690 O O . THR A 1 90 ? 44.601 2.892 -13.389 1.00 52.22 90 THR A O 1
ATOM 693 N N . GLU A 1 91 ? 44.242 4.233 -11.646 1.00 53.53 91 GLU A N 1
ATOM 694 C CA . GLU A 1 91 ? 45.189 5.287 -12.065 1.00 53.53 91 GLU A CA 1
ATOM 695 C C . GLU A 1 91 ? 46.466 5.337 -11.202 1.00 53.53 91 GLU A C 1
ATOM 697 O O . GLU A 1 91 ? 47.230 6.298 -11.250 1.00 53.53 91 GLU A O 1
ATOM 702 N N . GLY A 1 92 ? 46.743 4.295 -10.414 1.00 44.22 92 GLY A N 1
ATOM 703 C CA . GLY A 1 92 ? 47.926 4.258 -9.556 1.00 44.22 92 GLY A CA 1
ATOM 704 C C . GLY A 1 92 ? 48.499 2.863 -9.366 1.00 44.22 92 GLY A C 1
ATOM 705 O O . GLY A 1 92 ? 48.229 2.254 -8.339 1.00 44.22 92 GLY A O 1
ATOM 706 N N . ILE A 1 93 ? 49.266 2.381 -10.353 1.00 40.16 93 ILE A N 1
ATOM 707 C CA . ILE A 1 93 ? 50.553 1.643 -10.260 1.00 40.16 93 ILE A CA 1
ATOM 708 C C . ILE A 1 93 ? 50.889 1.082 -11.669 1.00 40.16 93 ILE A C 1
ATOM 710 O O . ILE A 1 93 ? 50.043 0.404 -12.254 1.00 40.16 93 ILE A O 1
ATOM 714 N N . PRO A 1 94 ? 52.084 1.351 -12.244 1.00 47.47 94 PRO A N 1
ATOM 715 C CA . PRO A 1 94 ? 52.477 0.862 -13.567 1.00 47.47 94 PRO A CA 1
ATOM 716 C C . PRO A 1 94 ? 53.178 -0.511 -13.52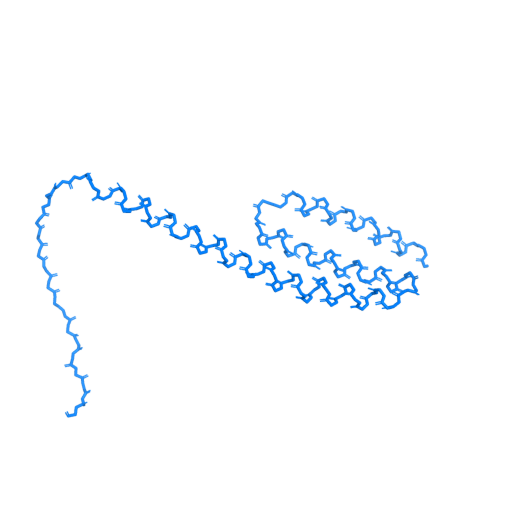1 1.00 47.47 94 PRO A C 1
ATOM 718 O O . PRO A 1 94 ? 53.696 -0.915 -12.484 1.00 47.47 94 PRO A O 1
ATOM 721 N N . GLU A 1 95 ? 53.261 -1.131 -14.706 1.00 33.91 95 GLU A N 1
ATOM 722 C CA . GLU A 1 95 ? 54.125 -2.260 -15.110 1.00 33.91 95 GLU A CA 1
ATOM 723 C C . GLU A 1 95 ? 53.705 -3.678 -14.672 1.00 33.91 95 GLU A C 1
ATOM 725 O O . GLU A 1 95 ? 53.844 -4.077 -13.523 1.00 33.91 95 GLU A O 1
ATOM 730 N N . ALA A 1 96 ? 53.306 -4.518 -15.633 1.00 31.38 96 ALA A N 1
ATOM 731 C CA . ALA A 1 96 ? 54.252 -5.372 -16.365 1.00 31.38 96 ALA A CA 1
ATOM 732 C C . ALA A 1 96 ? 53.527 -6.537 -17.073 1.00 31.38 96 ALA A C 1
ATOM 734 O O . ALA A 1 96 ? 52.860 -7.348 -16.446 1.00 31.38 96 ALA A O 1
ATOM 735 N N . SER A 1 97 ? 53.774 -6.638 -18.382 1.00 27.95 97 SER A N 1
ATOM 736 C CA . SER A 1 97 ? 54.133 -7.874 -19.094 1.00 27.95 97 SER A CA 1
ATOM 737 C C . SER A 1 97 ? 53.196 -9.100 -19.085 1.00 27.95 97 SER A C 1
ATOM 739 O O . SER A 1 97 ? 52.992 -9.754 -18.070 1.00 27.95 97 SER A O 1
ATOM 741 N N . GLY A 1 98 ? 52.837 -9.544 -20.298 1.00 25.55 98 GLY A N 1
ATOM 742 C CA . GLY A 1 98 ? 52.910 -10.975 -20.628 1.00 25.55 98 GLY A CA 1
ATOM 743 C C . GLY A 1 98 ? 51.627 -11.665 -21.099 1.00 25.55 98 GLY A C 1
ATOM 744 O O . GLY A 1 98 ? 50.919 -12.250 -20.299 1.00 25.55 98 GLY A O 1
ATOM 745 N N . GLY A 1 99 ? 51.413 -11.657 -22.422 1.00 24.89 99 GLY A N 1
ATOM 746 C CA . GLY A 1 99 ? 51.242 -12.853 -23.272 1.00 24.89 99 GLY A CA 1
ATOM 747 C C . GLY A 1 99 ? 50.123 -13.885 -23.021 1.00 24.89 99 GLY A C 1
ATOM 748 O O . GLY A 1 99 ? 49.988 -14.438 -21.940 1.00 24.89 99 GLY A O 1
ATOM 749 N N . GLY A 1 100 ? 49.455 -14.280 -24.117 1.00 25.75 100 GLY A N 1
ATOM 750 C CA . GLY A 1 100 ? 48.761 -15.576 -24.261 1.00 25.75 100 GLY A CA 1
ATOM 751 C C . GLY A 1 100 ? 47.316 -15.450 -24.771 1.00 25.75 100 GLY A C 1
ATOM 752 O O . GLY A 1 100 ? 46.419 -15.218 -23.979 1.00 25.75 100 GLY A O 1
ATOM 753 N N . GLN A 1 101 ? 47.072 -15.389 -26.089 1.00 28.22 101 GLN A N 1
ATOM 754 C CA . GLN A 1 101 ? 46.759 -16.540 -26.973 1.00 28.22 101 GLN A CA 1
ATOM 755 C C . GLN A 1 101 ? 45.251 -16.896 -26.957 1.00 28.22 101 GLN A C 1
ATOM 757 O O . GLN A 1 101 ? 44.725 -17.352 -25.956 1.00 28.22 101 GLN A O 1
ATOM 762 N N . LYS A 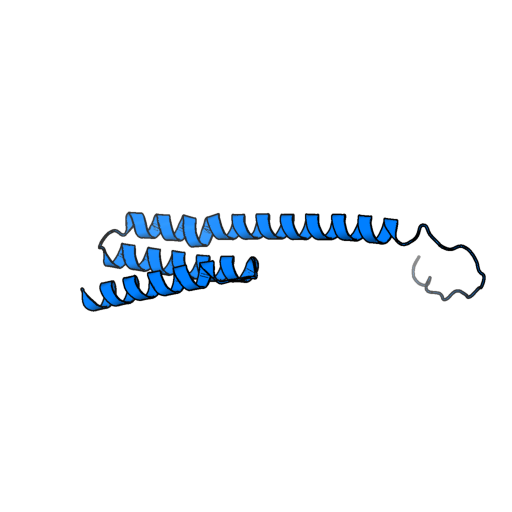1 102 ? 44.481 -16.422 -27.955 1.00 31.12 102 LYS A N 1
ATOM 763 C CA . LYS A 1 102 ? 43.933 -17.190 -29.104 1.00 31.12 102 LYS A CA 1
ATOM 764 C C . LYS A 1 102 ? 43.232 -18.501 -28.716 1.00 31.12 102 LYS A C 1
ATOM 766 O O . LYS A 1 102 ? 43.928 -19.441 -28.378 1.00 31.12 102 LYS A O 1
ATOM 771 N N . GLU A 1 103 ? 41.920 -18.562 -28.964 1.00 34.38 103 GLU A N 1
ATOM 772 C CA . GLU A 1 103 ? 41.162 -19.710 -29.511 1.00 34.38 103 GLU A CA 1
ATOM 773 C C . GLU A 1 103 ? 39.741 -19.197 -29.849 1.00 34.38 103 GLU A C 1
ATOM 775 O O . GLU A 1 103 ? 39.027 -18.703 -28.987 1.00 34.38 103 GLU A O 1
ATOM 780 N N . ALA A 1 104 ? 39.447 -18.906 -31.119 1.00 35.56 104 ALA A N 1
ATOM 781 C CA . ALA A 1 104 ? 38.987 -19.834 -32.159 1.00 35.56 104 ALA A CA 1
ATOM 782 C C . ALA A 1 104 ? 37.488 -20.160 -32.034 1.00 35.56 104 ALA A C 1
ATOM 784 O O . ALA A 1 104 ? 37.097 -21.050 -31.293 1.00 35.56 104 ALA A O 1
ATOM 785 N N . SER A 1 105 ? 36.662 -19.460 -32.816 1.00 34.25 105 SER A N 1
ATOM 786 C CA . SER A 1 105 ? 35.490 -20.060 -33.461 1.00 34.25 105 SER A CA 1
ATOM 787 C C . SER A 1 105 ? 35.005 -19.118 -34.565 1.00 34.25 105 SER A C 1
ATOM 789 O O . SER A 1 105 ? 34.310 -18.135 -34.320 1.00 34.25 105 SER A O 1
ATOM 791 N N . CYS A 1 106 ? 35.484 -19.374 -35.778 1.00 32.12 106 CYS A N 1
ATOM 792 C CA . CYS A 1 106 ? 34.893 -18.887 -37.012 1.00 32.12 106 CYS A CA 1
ATOM 793 C C . CYS A 1 106 ? 34.748 -20.129 -37.882 1.00 32.12 106 CYS A C 1
ATOM 795 O O . CYS A 1 106 ? 35.705 -20.523 -38.534 1.00 32.12 106 CYS A O 1
ATOM 797 N N . ASP A 1 107 ? 33.590 -20.765 -37.796 1.00 32.72 107 ASP A N 1
ATOM 798 C CA . ASP A 1 107 ? 33.084 -21.724 -38.766 1.00 32.72 107 ASP A CA 1
ATOM 799 C C . ASP A 1 107 ? 31.564 -21.626 -38.654 1.00 32.72 107 ASP A C 1
ATOM 801 O O . ASP A 1 107 ? 30.997 -21.919 -37.603 1.00 32.72 107 ASP A O 1
ATOM 805 N N . GLU A 1 108 ? 30.919 -21.049 -39.667 1.00 33.84 108 GLU A N 1
ATOM 806 C CA . GLU A 1 108 ? 29.989 -21.780 -40.537 1.00 33.84 108 GLU A CA 1
ATOM 807 C C . GLU A 1 108 ? 29.164 -20.785 -41.391 1.00 33.84 108 GLU A C 1
ATOM 809 O O . GLU A 1 108 ? 28.522 -19.878 -40.866 1.00 33.84 108 GLU A O 1
ATOM 814 N N . GL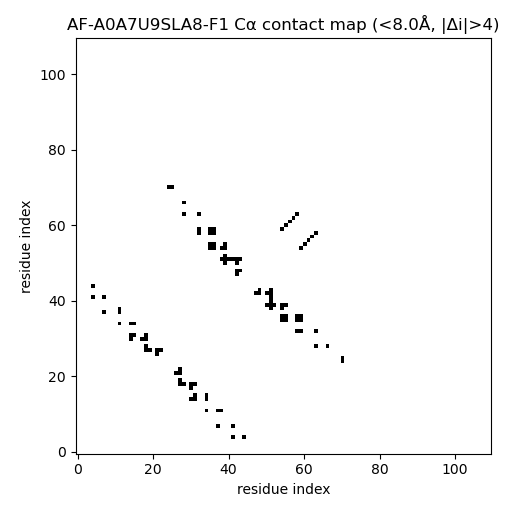N A 1 109 ? 29.168 -21.021 -42.713 1.00 37.19 109 GLN A N 1
ATOM 815 C CA . GLN A 1 109 ? 28.210 -20.566 -43.745 1.00 37.19 109 GLN A CA 1
ATOM 816 C C . GLN A 1 109 ? 28.309 -19.132 -44.309 1.00 37.19 109 GLN A C 1
ATOM 818 O O . GLN A 1 109 ? 27.670 -18.206 -43.818 1.00 37.19 109 GLN A O 1
ATOM 823 N N . ALA A 1 110 ? 28.979 -18.971 -45.461 1.00 32.84 110 ALA A N 1
ATOM 824 C CA . ALA A 1 110 ? 28.377 -19.072 -46.811 1.00 32.84 110 ALA A CA 1
ATOM 825 C C . ALA A 1 110 ? 29.344 -18.567 -47.900 1.00 32.84 110 ALA A C 1
ATOM 827 O O . ALA A 1 110 ? 29.889 -17.453 -47.741 1.00 32.84 110 ALA A O 1
#

Sequence (110 aa):
MKLFQMILMVFLVVCAISVSFSKNLLNSILIYMSYSLVMSVIWVCLQSPDLAITEAAVGAGVTSILFFATLKKIHAIQIERGKDERAGLTEGIPEASGGGQKEASCDEQA

Solvent-accessible surface area (backbone atoms only — not comparable to full-atom values): 6527 Å² total; per-residue (Å²): 114,68,67,61,56,52,51,52,53,53,49,49,53,53,48,51,55,53,31,73,70,43,89,44,73,70,58,24,50,54,47,47,38,55,47,32,49,52,50,20,54,48,29,47,75,69,76,34,58,71,62,16,54,54,38,37,47,45,36,60,45,53,48,46,54,52,50,51,55,50,51,54,49,53,52,54,53,53,54,53,55,56,49,55,56,55,58,64,66,74,78,76,83,86,88,80,87,81,91,82,81,91,84,89,87,89,83,85,89,135

Secondary structure (DSSP, 8-state):
-HHHHHHHHHHHHHHHHHHHT--SHHHHHHHHHHHHHHHHHHHHHTT-HHHHHHHHIIIIIIHHHHHHHHHHHHHHHHHHHHHHHHHHTTSS------------------

Foldseek 3Di:
DVVVLVVLVVVLVVLVVVLVPDPDLVVSLVSQLVSLLSVLVSCVVVVNNVVSVVSNCVRNNVSSVVSVVVVVVVVVVVVVVVVVVVVVVPPDDDDDDDDDDDDDDDDDDD

pLDDT: mean 73.56, std 21.38, range [24.89, 93.88]

Nearest PDB structures (foldseek):
  7p64-assembly1_J  TM=9.001E-01  e=2.011E-01  Escherichia coli BL21(DE3)
  7p7m-assembly1_J  TM=8.443E-01  e=2.542E-01  Escherichia coli BL21(DE3)
  7r4g-assembly1_J  TM=8.989E-01  e=3.828E-01  Bos taurus
  6x89-assembly1_6M  TM=7.254E-01  e=2.011E-01  Vigna radiata
  8gym-assembly1_n6  TM=7.700E-01  e=1.308E+00  Tetrahymena thermophila SB210

Radius of gyration: 26.06 Å; Cα contacts (8 Å, |Δi|>4): 56; chains: 1; bounding box: 74×28×63 Å

Mean predicted aligned error: 13.52 Å